Protein AF-E2ABH1-F1 (afdb_monomer_lite)

Sequence (71 aa):
LLNKGYVKIGWSRVAIRMLPKAKTRCYKCLKTGHTANNCREETDRGRRCFNCGNNGHNADRCAMEAGCPLC

Secondary structure (DSSP, 8-state):
---TTEEEETTEEEE-PPPPPPP-B-TTT--BSS-GGG---S---TTS-TTT--SSS-GGG--SPP--TT-

pLDDT: mean 83.97, std 7.43, range [52.19, 91.19]

Organism: Camponotus floridanus (NCBI:txid104421)

InterPro domains:
  IPR001878 Zinc finger, CCHC-type [PF00098] (26-40)
  IPR001878 Zinc finger, CCHC-type [PS50158] (25-41)
  IPR001878 Zinc finger, CCHC-type [PS50158] (47-62)
  IPR001878 Zinc finger, CCHC-type [SM00343] (25-41)
  IPR001878 Zinc finger, CCHC-type [SM00343] (48-64)
  IPR036875 Zinc finger, CCHC-type superfamily [SSF57756] (22-64)

Structure (mmCIF, N/CA/C/O backbone):
data_AF-E2ABH1-F1
#
_entry.id   AF-E2ABH1-F1
#
loop_
_atom_site.group_PDB
_atom_site.id
_atom_site.type_symbol
_atom_site.label_atom_id
_atom_site.label_alt_id
_atom_site.label_comp_id
_atom_site.label_asym_id
_atom_site.label_entity_id
_atom_site.label_seq_id
_atom_site.pdbx_PDB_ins_code
_atom_site.Cartn_x
_atom_site.Cartn_y
_atom_site.Cartn_z
_atom_site.occupancy
_atom_site.B_iso_or_equiv
_atom_site.auth_seq_id
_atom_site.auth_comp_id
_atom_site.auth_asym_id
_atom_site.auth_atom_id
_atom_site.pdbx_PDB_model_num
ATOM 1 N N . LEU A 1 1 ? -21.605 -1.503 20.051 1.00 52.19 1 LEU A N 1
ATOM 2 C CA . LEU A 1 1 ? -20.532 -1.269 21.045 1.00 52.19 1 LEU A CA 1
ATOM 3 C C . LEU A 1 1 ? -19.533 -2.418 20.939 1.00 52.19 1 LEU A C 1
ATOM 5 O O . LEU A 1 1 ? -19.857 -3.532 21.329 1.00 52.19 1 LEU A O 1
ATOM 9 N N . LEU A 1 2 ? -18.391 -2.189 20.285 1.00 57.53 2 LEU A N 1
ATOM 10 C CA . LEU A 1 2 ? -17.342 -3.198 20.091 1.00 57.53 2 LEU A CA 1
ATOM 11 C C . LEU A 1 2 ? -16.655 -3.459 21.440 1.00 57.53 2 LEU A C 1
ATOM 13 O O . LEU A 1 2 ? -15.744 -2.728 21.823 1.00 57.53 2 LEU A O 1
ATOM 17 N N . ASN A 1 3 ? -17.115 -4.463 22.186 1.00 58.34 3 ASN A N 1
ATOM 18 C CA . ASN A 1 3 ? -16.444 -4.873 23.416 1.00 58.34 3 ASN A CA 1
ATOM 19 C C . ASN A 1 3 ? -15.102 -5.524 23.054 1.00 58.34 3 ASN A C 1
ATOM 21 O O . ASN A 1 3 ? -15.035 -6.398 22.190 1.00 58.34 3 ASN A O 1
ATOM 25 N N . LYS A 1 4 ? -14.023 -5.057 23.691 1.00 65.88 4 LYS A N 1
ATOM 26 C CA . LYS A 1 4 ? -12.641 -5.494 23.448 1.00 65.88 4 LYS A CA 1
ATOM 27 C C . LYS A 1 4 ? -12.548 -7.029 23.510 1.00 65.88 4 LYS A C 1
ATOM 29 O O . LYS A 1 4 ? -12.602 -7.600 24.593 1.00 65.88 4 LYS A O 1
ATOM 34 N N . GLY A 1 5 ? -12.421 -7.682 22.352 1.00 76.81 5 GLY A N 1
ATOM 35 C CA . GLY A 1 5 ? -12.116 -9.114 22.227 1.00 76.81 5 GLY A CA 1
ATOM 36 C C . GLY A 1 5 ? -13.201 -10.002 21.608 1.00 76.81 5 GLY A C 1
ATOM 37 O O . GLY A 1 5 ? -12.859 -11.057 21.082 1.00 76.81 5 GLY A O 1
ATOM 38 N 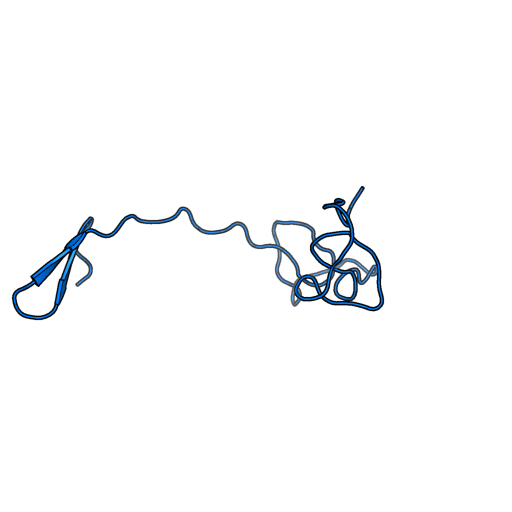N . TYR A 1 6 ? -14.480 -9.611 21.596 1.00 83.06 6 TYR A N 1
ATOM 39 C CA . TYR A 1 6 ? -15.516 -10.365 20.875 1.00 83.06 6 TYR A CA 1
ATOM 40 C C . TYR A 1 6 ? -16.697 -9.482 20.463 1.00 83.06 6 TYR A C 1
ATOM 42 O O . TYR A 1 6 ? -17.067 -8.536 21.158 1.00 83.06 6 TYR A O 1
ATOM 50 N N . VAL A 1 7 ? -17.329 -9.828 19.343 1.00 89.00 7 VAL A N 1
ATOM 51 C CA . VAL A 1 7 ? -18.592 -9.229 18.895 1.00 89.00 7 VAL A CA 1
ATOM 52 C C . VAL A 1 7 ? -19.714 -10.241 19.028 1.00 89.00 7 VAL A C 1
ATOM 54 O O . VAL A 1 7 ? -19.559 -11.421 18.718 1.00 89.00 7 VAL A O 1
ATOM 57 N N . LYS A 1 8 ? -20.856 -9.766 19.524 1.00 88.19 8 LYS A N 1
ATOM 58 C CA . LYS A 1 8 ? -22.089 -10.542 19.602 1.00 88.19 8 LYS A CA 1
ATOM 59 C C . LYS A 1 8 ? -22.885 -10.333 18.313 1.00 88.19 8 LYS A C 1
ATOM 61 O O . LYS A 1 8 ? -23.231 -9.196 18.001 1.00 88.19 8 LYS A O 1
ATOM 66 N N . ILE A 1 9 ? -23.173 -11.414 17.592 1.00 86.56 9 ILE A N 1
ATOM 67 C CA . ILE A 1 9 ? -24.041 -11.424 16.406 1.00 86.56 9 ILE A CA 1
ATOM 68 C C . ILE A 1 9 ? -25.208 -12.354 16.738 1.00 86.56 9 ILE A C 1
ATOM 70 O O . ILE A 1 9 ? -25.036 -13.569 16.821 1.00 86.56 9 ILE A O 1
ATOM 74 N N . GLY A 1 10 ? -26.377 -11.777 17.031 1.00 88.12 10 GLY A N 1
ATOM 75 C CA . GLY A 1 10 ? -27.512 -12.529 17.572 1.00 88.12 10 GLY A CA 1
ATOM 76 C C . GLY A 1 10 ? -27.157 -13.215 18.897 1.00 88.12 10 GLY A C 1
ATOM 77 O O . GLY A 1 10 ? -26.804 -12.548 19.872 1.00 88.12 10 GLY A O 1
ATOM 78 N N . TRP A 1 11 ? -27.228 -14.547 18.923 1.00 89.50 11 TRP A N 1
ATOM 79 C CA . TRP A 1 11 ? -26.893 -15.382 20.087 1.00 89.50 11 TRP A CA 1
ATOM 80 C C . TRP A 1 11 ? -25.426 -15.831 20.122 1.00 89.50 11 TRP A C 1
ATOM 82 O O . TRP A 1 11 ? -24.954 -16.317 21.149 1.00 89.50 11 TRP A O 1
ATOM 92 N N . SER A 1 12 ? -24.682 -15.633 19.034 1.00 86.12 12 SER A N 1
ATOM 93 C CA . SER A 1 12 ? -23.298 -16.086 18.901 1.00 86.12 12 SER A CA 1
ATOM 94 C C . SER A 1 12 ? -22.302 -15.019 19.361 1.00 86.12 12 SER A C 1
ATOM 96 O O . SER A 1 12 ? -22.501 -13.821 19.146 1.00 86.12 12 SER A O 1
ATOM 98 N N . ARG A 1 13 ? -21.193 -15.456 19.976 1.00 88.75 13 ARG A N 1
ATOM 99 C CA . ARG A 1 13 ? -20.045 -14.610 20.349 1.00 88.75 13 ARG A CA 1
ATOM 100 C C . ARG A 1 13 ? -18.857 -14.977 19.464 1.00 88.75 13 ARG A C 1
ATOM 102 O O . ARG A 1 13 ? -18.340 -16.083 19.564 1.00 88.75 13 ARG A O 1
ATOM 109 N N . VAL A 1 14 ? -18.430 -14.049 18.615 1.00 89.06 14 VAL A N 1
ATOM 110 C CA . VAL A 1 14 ? -17.297 -14.228 17.699 1.00 89.06 14 VAL A CA 1
ATOM 111 C C . VAL A 1 14 ? -16.087 -13.502 18.269 1.00 89.06 14 VAL A C 1
ATOM 113 O O . VAL A 1 14 ? -16.146 -12.292 18.489 1.00 89.06 14 VAL A O 1
ATOM 116 N N . ALA A 1 15 ? -14.996 -14.225 18.520 1.00 85.38 15 ALA A N 1
ATOM 117 C CA . ALA A 1 15 ? -13.749 -13.627 18.985 1.00 85.38 15 ALA A CA 1
ATOM 118 C C . ALA A 1 15 ? -13.141 -12.728 17.897 1.00 85.38 15 ALA A C 1
ATOM 120 O O . ALA A 1 15 ? -13.057 -13.112 16.733 1.00 85.38 15 ALA A O 1
ATOM 121 N N . ILE A 1 16 ? -12.687 -11.538 18.286 1.00 86.56 16 ILE A N 1
ATOM 122 C CA . ILE A 1 16 ? -12.014 -10.586 17.401 1.00 86.56 16 ILE A CA 1
ATOM 123 C C . ILE A 1 16 ? -10.596 -10.372 17.901 1.00 86.56 16 ILE A C 1
ATOM 125 O O . ILE A 1 16 ? -10.373 -10.041 19.065 1.00 86.56 16 ILE A O 1
ATOM 129 N N . ARG A 1 17 ? -9.634 -10.491 16.986 1.00 82.62 17 ARG A N 1
ATOM 130 C CA . ARG A 1 17 ? -8.259 -10.038 17.197 1.00 82.62 17 ARG A CA 1
ATOM 131 C C . ARG A 1 17 ? -8.093 -8.674 16.539 1.00 82.62 17 ARG A C 1
ATOM 133 O O . ARG A 1 17 ? -8.374 -8.526 15.353 1.00 82.62 17 ARG A O 1
ATOM 140 N N . MET A 1 18 ? -7.648 -7.679 17.303 1.00 77.94 18 MET A N 1
ATOM 141 C CA . MET A 1 18 ? -7.293 -6.382 16.730 1.00 77.94 18 MET A CA 1
ATOM 142 C C . MET A 1 18 ? -5.973 -6.523 15.977 1.00 77.94 18 MET A C 1
ATOM 144 O O . MET A 1 18 ? -4.954 -6.864 16.575 1.00 77.94 18 MET A O 1
ATOM 148 N N . LEU A 1 19 ? -5.995 -6.264 14.671 1.00 80.00 19 LEU A N 1
ATOM 149 C CA . LEU A 1 19 ? -4.768 -6.148 13.895 1.00 80.00 19 LEU A CA 1
ATOM 150 C C . LEU A 1 19 ? -4.117 -4.792 14.191 1.00 80.00 19 LEU A C 1
ATOM 152 O O . LEU A 1 19 ? -4.833 -3.790 14.320 1.00 80.00 19 LEU A O 1
ATOM 156 N N . PRO A 1 20 ? -2.778 -4.728 14.304 1.00 79.19 20 PRO A N 1
ATOM 157 C CA . PRO A 1 20 ? -2.095 -3.449 14.399 1.00 79.19 20 PRO A CA 1
ATOM 158 C C . PRO A 1 20 ? -2.467 -2.598 13.184 1.00 79.19 20 PRO A C 1
ATOM 160 O O . PRO A 1 20 ? -2.626 -3.112 12.074 1.00 79.19 20 PRO A O 1
ATOM 163 N N . LYS A 1 21 ? -2.610 -1.286 13.392 1.00 77.69 21 LYS A N 1
ATOM 164 C CA . LYS A 1 21 ? -2.907 -0.353 12.304 1.00 77.69 21 LYS A CA 1
ATOM 165 C C . LYS A 1 21 ? -1.857 -0.534 11.207 1.00 77.69 21 LYS A C 1
ATOM 167 O O . LYS A 1 21 ? -0.668 -0.329 11.454 1.00 77.69 21 LYS A O 1
ATOM 172 N N . ALA A 1 22 ? -2.301 -0.923 10.012 1.00 75.69 22 ALA A N 1
ATOM 173 C CA . ALA A 1 22 ? -1.414 -1.073 8.869 1.00 75.69 22 ALA A CA 1
ATOM 174 C C . ALA A 1 22 ? -0.648 0.239 8.645 1.00 75.69 22 ALA A C 1
ATOM 176 O O . ALA A 1 22 ? -1.230 1.328 8.689 1.00 75.69 22 ALA A O 1
ATOM 177 N N . LYS A 1 23 ? 0.669 0.140 8.435 1.00 78.31 23 LYS A N 1
ATOM 178 C CA . LYS A 1 23 ? 1.491 1.314 8.136 1.00 78.31 23 LYS A CA 1
ATOM 179 C C . LYS A 1 23 ? 1.015 1.913 6.816 1.00 78.31 23 LYS A C 1
ATOM 181 O O . LYS A 1 23 ? 0.951 1.214 5.807 1.00 78.31 23 LYS A O 1
ATOM 18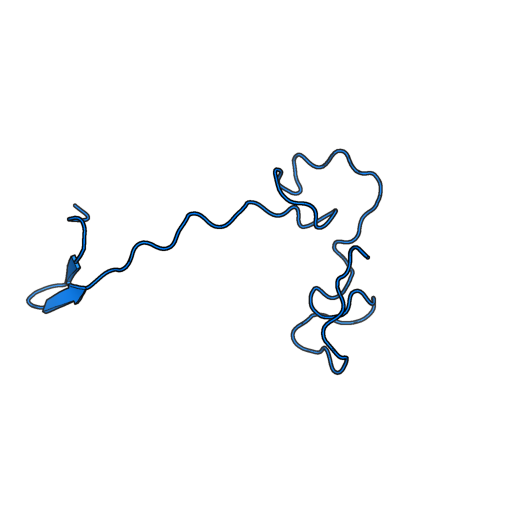6 N N . THR A 1 24 ? 0.706 3.207 6.816 1.00 83.25 24 THR A N 1
ATOM 187 C CA . THR A 1 24 ? 0.326 3.928 5.599 1.00 83.25 24 THR A CA 1
ATOM 188 C C . THR A 1 24 ? 1.479 3.871 4.599 1.00 83.25 24 THR A C 1
ATOM 190 O O . THR A 1 24 ? 2.558 4.406 4.865 1.00 83.25 24 THR A O 1
ATOM 193 N N . ARG A 1 25 ? 1.250 3.216 3.458 1.00 86.00 25 ARG A N 1
ATOM 194 C CA . ARG A 1 25 ? 2.184 3.145 2.332 1.00 86.00 25 ARG A CA 1
ATOM 195 C C . ARG A 1 25 ? 1.658 4.001 1.187 1.00 86.00 25 ARG A C 1
ATOM 197 O O . ARG A 1 25 ? 0.486 3.912 0.827 1.00 86.00 25 ARG A O 1
ATOM 204 N N . CYS A 1 26 ? 2.529 4.817 0.614 1.00 89.25 26 CYS A N 1
ATOM 205 C CA . CYS A 1 26 ? 2.205 5.643 -0.533 1.00 89.25 26 CYS A CA 1
ATOM 206 C C . CYS A 1 26 ? 2.143 4.781 -1.796 1.00 89.25 26 CYS A C 1
ATOM 208 O O . CYS A 1 26 ? 3.128 4.143 -2.151 1.00 89.25 26 CYS A O 1
ATOM 210 N N . TYR A 1 27 ? 1.014 4.793 -2.504 1.00 85.88 27 TYR A N 1
ATOM 211 C CA . TYR A 1 27 ? 0.869 4.040 -3.754 1.00 85.88 27 TYR A CA 1
ATOM 212 C C . TYR A 1 27 ? 1.657 4.642 -4.923 1.00 85.88 27 TYR A C 1
ATOM 214 O O . TYR A 1 27 ? 1.970 3.920 -5.856 1.00 85.88 27 TYR A O 1
ATOM 222 N N . LYS A 1 28 ? 2.026 5.930 -4.857 1.00 88.62 28 LYS A N 1
ATOM 223 C CA . LYS A 1 28 ? 2.830 6.598 -5.891 1.00 88.62 28 LYS A CA 1
ATOM 224 C C . LYS A 1 28 ? 4.312 6.249 -5.764 1.00 88.62 28 LYS A C 1
ATOM 226 O O . LYS A 1 28 ? 4.924 5.777 -6.706 1.00 88.62 28 LYS A O 1
ATOM 231 N N . CYS A 1 29 ? 4.916 6.464 -4.595 1.00 88.44 29 CYS A N 1
ATOM 232 C CA . CYS A 1 29 ? 6.368 6.317 -4.426 1.00 88.44 29 CYS A CA 1
ATOM 233 C C . CYS A 1 29 ? 6.793 5.037 -3.690 1.00 88.44 29 CYS A C 1
ATOM 235 O O . CYS A 1 29 ? 7.995 4.794 -3.573 1.00 88.44 29 CYS A O 1
ATOM 237 N N . LEU A 1 30 ? 5.834 4.248 -3.187 1.00 86.44 30 LEU A N 1
ATOM 238 C CA . LEU A 1 30 ? 6.001 3.000 -2.426 1.00 86.44 30 LEU A CA 1
ATOM 239 C C . LEU A 1 30 ? 6.684 3.133 -1.051 1.00 86.44 30 LEU A C 1
ATOM 241 O O . LEU A 1 30 ? 6.845 2.134 -0.353 1.00 86.44 30 LEU A O 1
ATOM 245 N N . LYS A 1 31 ? 7.004 4.357 -0.605 1.00 86.31 31 LYS A N 1
ATOM 246 C CA . LYS A 1 31 ? 7.530 4.645 0.743 1.00 86.31 31 LYS A CA 1
ATOM 247 C C . LYS A 1 31 ? 6.411 4.669 1.795 1.00 86.31 31 LYS A C 1
ATOM 249 O O . LYS A 1 31 ? 5.241 4.902 1.485 1.00 86.31 31 LYS A O 1
ATOM 254 N N . THR A 1 32 ? 6.763 4.447 3.059 1.00 86.81 32 THR A N 1
ATOM 255 C CA . THR A 1 32 ? 5.831 4.537 4.196 1.00 86.81 32 THR A CA 1
ATOM 256 C C . THR A 1 32 ? 5.768 5.947 4.786 1.00 86.81 32 THR A C 1
ATOM 258 O O . THR A 1 32 ? 6.715 6.716 4.657 1.00 86.81 32 THR A O 1
ATOM 261 N N . GLY A 1 33 ? 4.675 6.275 5.480 1.00 87.88 33 GLY A N 1
ATOM 262 C CA . GLY A 1 33 ? 4.530 7.517 6.257 1.00 87.88 33 GLY A CA 1
ATOM 263 C C . GLY A 1 33 ? 3.636 8.585 5.621 1.00 87.88 33 GLY A C 1
ATOM 264 O O . GLY A 1 33 ? 3.300 9.562 6.280 1.00 87.88 33 GLY A O 1
ATOM 265 N N . HIS A 1 34 ? 3.195 8.393 4.377 1.00 89.50 34 HIS A N 1
ATOM 266 C CA . HIS A 1 34 ? 2.256 9.286 3.694 1.00 89.50 34 HIS A CA 1
ATOM 267 C C . HIS A 1 34 ? 1.376 8.515 2.698 1.00 89.50 34 HIS A C 1
ATOM 269 O O . HIS A 1 34 ? 1.681 7.383 2.322 1.00 89.50 34 HIS A O 1
ATOM 275 N N . THR A 1 35 ? 0.261 9.118 2.288 1.00 88.50 35 THR A N 1
ATOM 276 C CA . THR A 1 35 ? -0.625 8.619 1.222 1.00 88.50 35 THR A CA 1
ATOM 277 C C . THR A 1 35 ? -0.225 9.213 -0.131 1.00 88.50 35 THR A C 1
ATOM 279 O O . THR A 1 35 ? 0.535 10.178 -0.181 1.00 88.50 35 THR A O 1
ATOM 282 N N . ALA A 1 36 ? -0.756 8.678 -1.235 1.00 85.62 36 ALA A N 1
ATOM 283 C CA . ALA A 1 36 ? -0.483 9.202 -2.579 1.00 85.62 36 ALA A CA 1
ATOM 284 C C . ALA A 1 36 ? -0.824 10.700 -2.722 1.00 85.62 36 ALA A C 1
ATOM 286 O O . ALA A 1 36 ? -0.051 11.432 -3.332 1.00 85.62 36 ALA A O 1
ATOM 287 N N . ASN A 1 37 ? -1.899 11.167 -2.075 1.00 86.50 37 ASN A N 1
ATOM 288 C CA . ASN A 1 37 ? -2.299 12.582 -2.083 1.00 86.50 37 ASN A CA 1
ATOM 289 C C . ASN A 1 37 ? -1.268 13.511 -1.427 1.00 86.50 37 ASN A C 1
ATOM 291 O O . ASN A 1 37 ? -1.157 14.666 -1.814 1.00 86.50 37 ASN A O 1
ATOM 295 N N . ASN A 1 38 ? -0.505 13.010 -0.452 1.00 88.50 38 ASN A N 1
ATOM 296 C CA . ASN A 1 38 ? 0.519 13.778 0.263 1.00 88.50 38 ASN A CA 1
ATOM 297 C C . ASN A 1 38 ? 1.938 13.467 -0.247 1.00 88.50 38 ASN A C 1
ATOM 299 O O . ASN A 1 38 ? 2.924 13.775 0.424 1.00 88.50 38 ASN A O 1
ATOM 303 N N . CYS A 1 39 ? 2.063 12.805 -1.400 1.00 89.69 39 CYS A N 1
ATOM 304 C CA . CYS A 1 39 ? 3.352 12.416 -1.952 1.00 89.69 39 CYS A CA 1
ATOM 305 C C . CYS A 1 39 ? 4.042 13.607 -2.624 1.00 89.69 39 CYS A C 1
ATOM 307 O O . CYS A 1 39 ? 3.561 14.117 -3.633 1.00 89.69 39 CYS A O 1
ATOM 309 N N . ARG A 1 40 ? 5.202 14.005 -2.094 1.00 88.94 40 ARG A N 1
ATOM 310 C CA . ARG A 1 40 ? 6.067 15.050 -2.675 1.00 88.94 40 ARG A CA 1
ATOM 311 C C . ARG A 1 40 ? 7.139 14.504 -3.621 1.00 88.94 40 ARG A C 1
ATOM 313 O O . ARG A 1 40 ? 7.935 15.266 -4.145 1.00 88.94 40 ARG A O 1
ATOM 320 N N . GLU A 1 41 ? 7.185 13.189 -3.807 1.00 86.00 41 GLU A N 1
ATOM 321 C CA . GLU A 1 41 ? 8.150 12.548 -4.697 1.00 86.00 41 GLU A CA 1
ATOM 322 C C . GLU A 1 41 ? 7.715 12.723 -6.160 1.00 86.00 41 GLU A C 1
ATOM 324 O O . GLU A 1 41 ? 6.553 12.461 -6.507 1.00 86.00 41 GLU A O 1
ATOM 329 N N . GLU A 1 42 ? 8.648 13.123 -7.022 1.00 82.75 42 GLU A N 1
ATOM 330 C CA . GLU A 1 42 ? 8.416 13.223 -8.469 1.00 82.75 42 GLU A CA 1
ATOM 331 C C . GLU A 1 42 ? 8.330 11.838 -9.121 1.00 82.75 42 GLU A C 1
ATOM 333 O O . GLU A 1 42 ? 7.509 11.615 -10.008 1.00 82.75 42 GLU A O 1
ATOM 338 N N . THR A 1 43 ? 9.102 10.874 -8.610 1.00 82.25 43 THR A N 1
ATOM 339 C CA . THR A 1 43 ? 9.138 9.504 -9.132 1.00 82.25 43 THR A CA 1
ATOM 340 C C . THR A 1 43 ? 7.825 8.765 -8.858 1.00 82.25 43 THR A C 1
ATOM 342 O O . THR A 1 43 ? 7.516 8.413 -7.714 1.00 82.25 43 THR A O 1
ATOM 345 N N . ASP A 1 44 ? 7.083 8.461 -9.924 1.00 84.19 44 ASP A N 1
ATOM 346 C CA . ASP A 1 44 ? 5.929 7.566 -9.879 1.00 84.19 44 ASP A CA 1
ATOM 347 C C . ASP A 1 44 ? 6.358 6.106 -10.099 1.00 84.19 44 ASP A C 1
ATOM 349 O O . ASP A 1 44 ? 6.696 5.672 -11.200 1.00 84.19 44 ASP A O 1
ATOM 353 N N . ARG A 1 45 ? 6.355 5.340 -9.008 1.00 84.94 45 ARG A N 1
ATOM 354 C CA . ARG A 1 45 ? 6.551 3.886 -8.971 1.00 84.94 45 ARG A CA 1
ATOM 355 C C . ARG A 1 45 ? 5.223 3.127 -8.885 1.00 84.94 45 ARG A C 1
ATOM 357 O O . ARG A 1 45 ? 5.252 1.904 -8.817 1.00 84.94 45 ARG A O 1
ATOM 364 N N . GLY A 1 46 ? 4.074 3.805 -8.906 1.00 81.62 46 GLY A N 1
ATOM 365 C CA . GLY A 1 46 ? 2.763 3.180 -8.714 1.00 81.62 46 GLY A CA 1
ATOM 366 C C . GLY A 1 46 ? 2.331 2.251 -9.847 1.00 81.62 46 GLY A C 1
ATOM 367 O O . GLY A 1 46 ? 1.473 1.399 -9.644 1.00 81.62 46 GLY A O 1
ATOM 368 N N . ARG A 1 47 ? 2.949 2.376 -11.028 1.00 83.25 47 ARG A N 1
ATOM 369 C CA . ARG A 1 47 ? 2.717 1.482 -12.177 1.00 83.25 47 ARG A CA 1
ATOM 370 C C . ARG A 1 47 ? 3.578 0.217 -12.167 1.00 83.25 47 ARG A C 1
ATOM 372 O O . ARG A 1 47 ? 3.408 -0.636 -13.037 1.00 83.25 47 ARG A O 1
ATOM 379 N N . ARG A 1 48 ? 4.507 0.101 -11.215 1.00 88.19 48 ARG A N 1
ATOM 380 C CA . ARG A 1 48 ? 5.341 -1.089 -11.053 1.00 88.19 48 ARG A CA 1
ATOM 381 C C . ARG A 1 48 ? 4.546 -2.170 -10.335 1.00 88.19 48 ARG A C 1
ATOM 383 O O . ARG A 1 48 ? 3.794 -1.892 -9.403 1.00 88.19 48 ARG A O 1
ATOM 390 N N . CYS A 1 49 ? 4.760 -3.415 -10.732 1.00 88.62 49 CYS A N 1
ATOM 391 C CA . CYS A 1 49 ? 4.221 -4.571 -10.046 1.00 88.62 49 CYS A CA 1
ATOM 392 C C . CYS A 1 49 ? 4.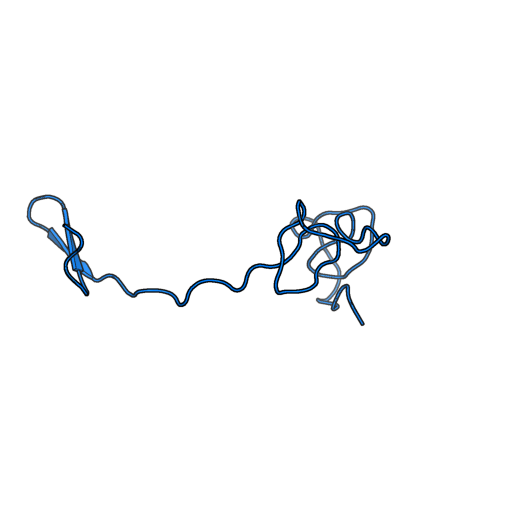660 -4.562 -8.575 1.00 88.62 49 CYS A C 1
ATOM 394 O O . CYS A 1 49 ? 5.852 -4.516 -8.272 1.00 88.62 49 CYS A O 1
ATOM 396 N N . PHE A 1 50 ? 3.700 -4.641 -7.651 1.00 86.50 50 PHE A N 1
ATOM 397 C CA . PHE A 1 50 ? 3.984 -4.652 -6.212 1.00 86.50 50 PHE A CA 1
ATOM 398 C C . PHE A 1 50 ? 4.740 -5.904 -5.742 1.00 86.50 50 PHE A C 1
ATOM 400 O O . PHE A 1 50 ? 5.255 -5.890 -4.627 1.00 86.50 50 PHE A O 1
ATOM 407 N N . ASN A 1 51 ? 4.784 -6.960 -6.562 1.00 88.25 51 ASN A N 1
ATOM 408 C CA . ASN A 1 51 ? 5.493 -8.199 -6.251 1.00 88.25 51 ASN A CA 1
ATOM 409 C C . ASN A 1 51 ? 6.961 -8.163 -6.697 1.00 88.25 51 ASN A C 1
ATOM 411 O O . ASN A 1 51 ? 7.827 -8.511 -5.910 1.00 88.25 51 ASN A O 1
ATOM 415 N N . CYS A 1 52 ? 7.245 -7.736 -7.933 1.00 89.94 52 CYS A N 1
ATOM 416 C CA . CYS A 1 52 ? 8.587 -7.847 -8.525 1.00 89.94 52 CYS A CA 1
ATOM 417 C C . CYS A 1 52 ? 9.219 -6.510 -8.954 1.00 89.94 52 CYS A C 1
ATOM 419 O O . CYS A 1 52 ? 10.362 -6.485 -9.393 1.00 89.94 52 CYS A O 1
ATOM 421 N N . GLY A 1 53 ? 8.478 -5.398 -8.917 1.00 87.56 53 GLY A N 1
ATOM 422 C CA . GLY A 1 53 ? 8.973 -4.066 -9.286 1.00 87.56 53 GLY A CA 1
ATOM 423 C C . GLY A 1 53 ? 9.057 -3.746 -10.781 1.00 87.56 53 GLY A C 1
ATOM 424 O O . GLY A 1 53 ? 9.350 -2.601 -11.127 1.00 87.56 53 GLY A O 1
ATOM 425 N N . ASN A 1 54 ? 8.734 -4.690 -11.665 1.00 87.06 54 ASN A N 1
ATOM 426 C CA . ASN A 1 54 ? 8.716 -4.467 -13.115 1.00 87.06 54 ASN A CA 1
ATOM 427 C C . ASN A 1 54 ? 7.386 -3.877 -13.601 1.00 87.06 54 ASN A C 1
ATOM 429 O O . ASN A 1 54 ? 6.351 -4.017 -12.952 1.00 87.06 54 ASN A O 1
ATOM 433 N N . ASN A 1 55 ? 7.408 -3.219 -14.760 1.00 86.69 55 ASN A N 1
ATOM 434 C CA . ASN A 1 55 ? 6.206 -2.675 -15.399 1.00 86.69 55 ASN A CA 1
ATOM 435 C C . ASN A 1 55 ? 5.522 -3.726 -16.299 1.00 86.69 55 ASN A C 1
ATOM 437 O O . ASN A 1 55 ? 6.074 -4.791 -16.573 1.00 86.69 55 ASN A O 1
ATOM 441 N N . GLY A 1 56 ? 4.314 -3.415 -16.780 1.00 88.19 56 GLY A N 1
ATOM 442 C CA . GLY A 1 56 ? 3.608 -4.208 -17.800 1.00 88.19 56 GLY A CA 1
ATOM 443 C C . GLY A 1 56 ? 2.665 -5.289 -17.264 1.00 88.19 56 GLY A C 1
ATOM 444 O O . GLY A 1 56 ? 1.950 -5.906 -18.047 1.00 88.19 56 GLY A O 1
ATOM 445 N N . HIS A 1 57 ? 2.615 -5.503 -15.948 1.00 89.38 57 HIS A N 1
ATOM 446 C CA . HIS A 1 57 ? 1.676 -6.427 -15.311 1.00 89.38 57 HIS A CA 1
ATOM 447 C C . HIS A 1 57 ? 1.389 -6.017 -13.859 1.00 89.38 57 HIS A C 1
ATOM 449 O O . HIS A 1 57 ? 2.173 -5.308 -13.226 1.00 89.38 57 HIS A O 1
ATOM 455 N N . ASN A 1 58 ? 0.262 -6.493 -13.331 1.00 86.75 58 ASN A N 1
ATOM 456 C CA . ASN A 1 58 ? -0.102 -6.347 -11.922 1.00 86.75 58 ASN A CA 1
ATOM 457 C C . ASN A 1 58 ? 0.410 -7.540 -11.107 1.00 86.75 58 ASN A C 1
ATOM 459 O O . ASN A 1 58 ? 0.685 -8.601 -11.669 1.00 86.75 58 ASN A O 1
ATOM 463 N N . ALA A 1 59 ? 0.467 -7.389 -9.781 1.00 86.62 59 ALA A N 1
ATOM 464 C CA . ALA A 1 59 ? 0.877 -8.461 -8.869 1.00 86.62 59 ALA A CA 1
ATOM 465 C C . ALA A 1 59 ? 0.062 -9.753 -9.067 1.00 86.62 59 ALA A C 1
ATOM 467 O O . ALA A 1 59 ? 0.635 -10.835 -9.035 1.00 86.62 59 ALA A O 1
ATOM 468 N N . ASP A 1 60 ? -1.228 -9.633 -9.395 1.00 88.81 60 ASP A N 1
ATOM 469 C CA . ASP A 1 60 ? -2.122 -10.773 -9.647 1.00 88.81 60 ASP A CA 1
ATOM 470 C C . ASP A 1 60 ? -1.717 -11.630 -10.857 1.00 88.81 60 ASP A C 1
ATOM 472 O O . ASP A 1 60 ? -2.101 -12.790 -10.956 1.00 88.81 60 ASP A O 1
ATOM 476 N N . ARG A 1 61 ? -0.963 -11.058 -11.805 1.00 88.38 61 ARG A N 1
ATOM 477 C CA . ARG A 1 61 ? -0.465 -11.739 -13.012 1.00 88.38 61 ARG A CA 1
ATOM 478 C C . ARG A 1 61 ? 1.063 -11.814 -13.032 1.00 88.38 61 ARG A C 1
ATOM 480 O O . ARG A 1 61 ? 1.662 -11.938 -14.098 1.00 88.38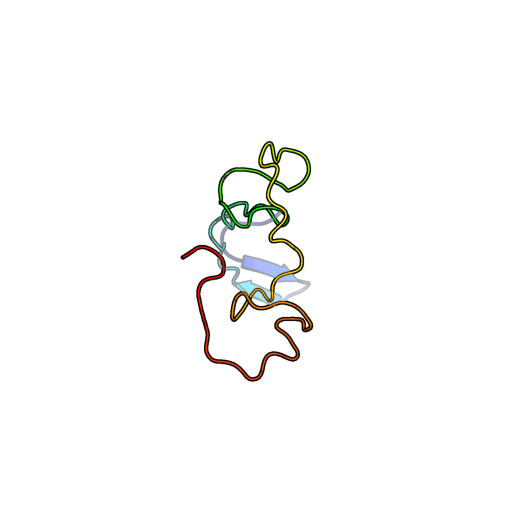 61 ARG A O 1
ATOM 487 N N . CYS A 1 62 ? 1.706 -11.671 -11.875 1.00 91.19 62 CYS A N 1
ATOM 488 C CA . CYS A 1 62 ? 3.157 -11.715 -11.776 1.00 91.19 62 CYS A CA 1
ATOM 489 C C . CYS A 1 62 ? 3.645 -13.167 -11.764 1.00 91.19 62 CYS A C 1
ATOM 491 O O . CYS A 1 62 ? 3.295 -13.930 -10.871 1.00 91.19 62 CYS A O 1
ATOM 493 N N . ALA A 1 63 ? 4.472 -13.527 -12.746 1.00 90.69 63 ALA A N 1
ATOM 494 C CA . ALA A 1 63 ? 5.140 -14.829 -12.824 1.00 90.69 63 ALA A CA 1
ATOM 495 C C . ALA A 1 63 ? 6.608 -14.779 -12.354 1.00 90.69 63 ALA A C 1
ATOM 497 O O . ALA A 1 63 ? 7.325 -15.768 -12.462 1.00 90.69 63 ALA A O 1
ATOM 498 N N . MET A 1 64 ? 7.070 -13.619 -11.879 1.00 87.50 64 MET A N 1
ATOM 499 C CA . MET A 1 64 ? 8.441 -13.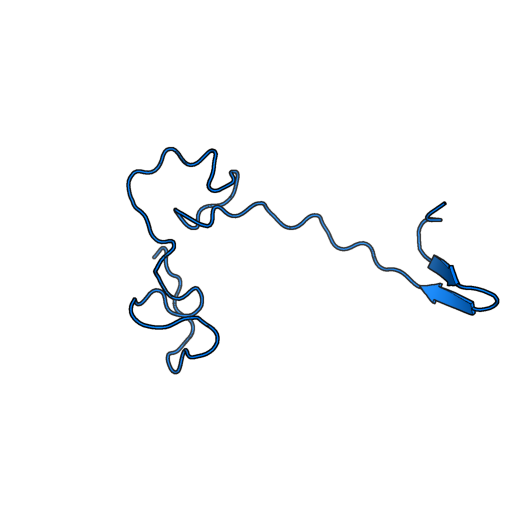409 -11.414 1.00 87.50 64 MET A CA 1
ATOM 500 C C . MET A 1 64 ? 8.551 -13.581 -9.901 1.00 87.50 64 MET A C 1
ATOM 502 O O . MET A 1 64 ? 7.572 -13.412 -9.169 1.00 87.50 64 MET A O 1
ATOM 506 N N . GLU A 1 65 ? 9.769 -13.860 -9.441 1.00 86.50 65 GLU A N 1
ATOM 507 C CA . GLU A 1 65 ? 10.090 -13.889 -8.018 1.00 86.50 65 GLU A CA 1
ATOM 508 C C . GLU A 1 65 ? 9.838 -12.531 -7.351 1.00 86.50 65 GLU A C 1
ATOM 510 O O . GLU A 1 65 ? 9.874 -11.469 -7.985 1.00 86.50 65 GLU A O 1
ATOM 515 N N . ALA A 1 66 ? 9.551 -12.579 -6.049 1.00 87.12 66 ALA A N 1
ATOM 516 C CA . ALA A 1 66 ? 9.306 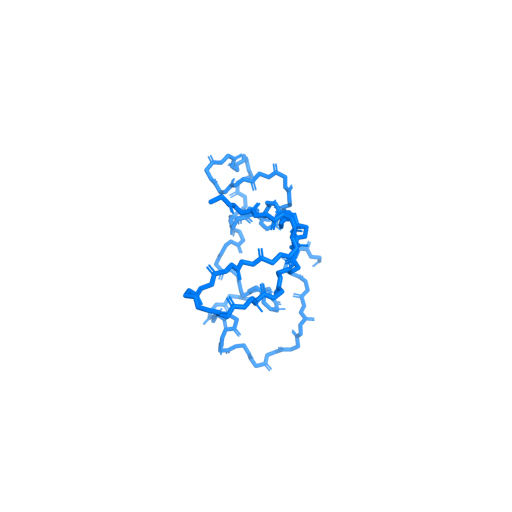-11.383 -5.263 1.00 87.12 66 ALA A CA 1
ATOM 517 C C . ALA A 1 66 ? 10.591 -10.545 -5.176 1.00 87.12 66 ALA A C 1
ATOM 519 O O . ALA A 1 66 ? 11.591 -10.963 -4.597 1.00 87.12 66 ALA A O 1
ATOM 520 N N . GLY A 1 67 ? 10.543 -9.345 -5.743 1.00 83.12 67 GLY A N 1
ATOM 521 C CA . GLY A 1 67 ? 11.634 -8.381 -5.790 1.00 83.12 67 GLY A CA 1
ATOM 522 C C . GLY A 1 67 ? 11.156 -7.053 -5.225 1.00 83.12 67 GLY A C 1
ATOM 523 O O . GLY A 1 67 ? 10.046 -6.605 -5.525 1.00 83.12 67 GLY A O 1
ATOM 524 N N . CYS A 1 68 ? 11.959 -6.411 -4.374 1.00 81.81 68 CYS A N 1
ATOM 525 C CA . CYS A 1 68 ? 11.501 -5.176 -3.755 1.00 81.81 68 CYS A CA 1
ATOM 526 C C . CYS A 1 68 ? 11.506 -4.035 -4.797 1.00 81.81 68 CYS A C 1
ATOM 528 O O . CYS A 1 68 ? 12.537 -3.730 -5.390 1.00 81.81 68 CYS A O 1
ATOM 530 N N . PRO A 1 69 ? 10.373 -3.344 -5.019 1.00 77.19 69 PRO A N 1
ATOM 531 C CA . PRO A 1 69 ? 10.259 -2.306 -6.050 1.00 77.19 69 PRO A CA 1
ATOM 532 C C . PRO A 1 69 ? 11.024 -1.008 -5.713 1.00 77.19 69 PRO A C 1
ATOM 534 O O . PRO A 1 69 ? 10.887 -0.005 -6.422 1.00 77.19 69 PRO A O 1
ATOM 537 N N . LEU A 1 70 ? 11.769 -1.007 -4.602 1.00 77.69 70 LEU A N 1
ATOM 538 C CA . LEU A 1 70 ? 12.492 0.129 -4.034 1.00 77.69 70 LEU A CA 1
ATOM 539 C C . LEU A 1 70 ? 14.027 -0.013 -4.061 1.00 77.69 70 LEU A C 1
ATOM 541 O O . LEU A 1 70 ? 14.667 1.000 -3.789 1.00 77.69 70 LEU A O 1
ATOM 545 N N . CYS A 1 71 ? 14.595 -1.199 -4.315 1.00 74.81 71 CYS A N 1
ATOM 546 C CA . CYS A 1 71 ? 16.011 -1.517 -4.053 1.00 74.81 71 CYS A CA 1
ATOM 547 C C . CYS A 1 71 ? 16.908 -1.658 -5.308 1.00 74.81 71 CYS A C 1
ATOM 549 O O . CYS A 1 71 ? 16.378 -2.036 -6.369 1.00 74.81 71 CYS A O 1
#

Foldseek 3Di:
DPDPFWDDDPPDTHGDDDDPDPFAAALQQRDTDDYVVPDPDPHGQNQAACFALHHDDHVVPDPDHGHHVND

Radius of gyration: 18.36 Å; chains: 1; bounding box: 44×31×41 Å